Protein AF-A0A2D7WE10-F1 (afdb_monomer_lite)

Sequence (111 aa):
MDANPQAAARFYRLVRDFSESATVMTQGVVRYDVKPDEAFDAGKISYRVYGRWDEYLAIMAAAGNDTIDQEIEQQQLVLPSAELLLTMKRNAGFESVSDYRENGVPTWSID

Structure (mmCIF, N/CA/C/O backbone):
data_AF-A0A2D7WE10-F1
#
_entry.id   AF-A0A2D7WE10-F1
#
loop_
_atom_site.group_PDB
_atom_site.id
_atom_site.type_symbol
_atom_site.label_atom_id
_atom_site.label_alt_id
_atom_site.label_comp_id
_atom_site.label_asym_id
_atom_site.label_entity_id
_atom_site.label_seq_id
_atom_site.pdbx_PDB_ins_code
_atom_site.Cartn_x
_atom_site.Cartn_y
_atom_site.Cartn_z
_atom_site.occupancy
_atom_site.B_iso_or_equiv
_atom_site.auth_seq_id
_atom_site.auth_comp_id
_atom_site.auth_asym_id
_atom_site.auth_atom_id
_atom_site.pdbx_PDB_model_num
ATOM 1 N N . MET A 1 1 ? 3.628 -3.862 -20.876 1.00 42.91 1 MET A N 1
ATOM 2 C CA . MET A 1 1 ? 3.294 -5.119 -20.174 1.00 42.91 1 MET A CA 1
ATOM 3 C C . MET A 1 1 ? 4.486 -5.426 -19.285 1.00 42.91 1 MET A C 1
ATOM 5 O O . MET A 1 1 ? 5.588 -5.424 -19.817 1.00 42.91 1 MET A O 1
ATOM 9 N N . ASP A 1 2 ? 4.303 -5.526 -17.964 1.00 49.22 2 ASP A N 1
ATOM 10 C CA . ASP A 1 2 ? 5.407 -5.798 -17.024 1.00 49.22 2 ASP A CA 1
ATOM 11 C C . ASP A 1 2 ? 6.144 -7.083 -17.426 1.00 49.22 2 ASP A C 1
ATOM 13 O O . ASP A 1 2 ? 5.506 -8.097 -17.716 1.00 49.22 2 ASP A O 1
ATOM 17 N N . ALA A 1 3 ? 7.478 -7.049 -17.437 1.00 53.91 3 ALA A N 1
ATOM 18 C CA . ALA A 1 3 ? 8.302 -8.189 -17.844 1.00 53.91 3 ALA A CA 1
ATOM 19 C C . ALA A 1 3 ? 8.247 -9.355 -16.834 1.00 53.91 3 ALA A C 1
ATOM 21 O O . ALA A 1 3 ? 8.612 -10.484 -17.163 1.00 53.91 3 ALA A O 1
ATOM 22 N N . ASN A 1 4 ? 7.769 -9.099 -15.609 1.00 65.06 4 ASN A N 1
ATOM 23 C CA . ASN A 1 4 ? 7.651 -10.091 -14.548 1.00 65.06 4 ASN A CA 1
ATOM 24 C C . ASN A 1 4 ? 6.256 -10.056 -13.889 1.00 65.06 4 ASN A C 1
ATOM 26 O O . ASN A 1 4 ? 6.044 -9.296 -12.941 1.00 65.06 4 ASN A O 1
ATOM 30 N N . PRO A 1 5 ? 5.307 -10.918 -14.304 1.00 67.31 5 PRO A N 1
ATOM 31 C CA . PRO A 1 5 ? 3.978 -10.979 -13.691 1.00 67.31 5 PRO A CA 1
ATOM 32 C C . PRO A 1 5 ? 4.015 -11.374 -12.203 1.00 67.31 5 PRO A C 1
ATOM 34 O O . PRO A 1 5 ? 3.056 -11.129 -11.474 1.00 67.31 5 PRO A O 1
ATOM 37 N N . GLN A 1 6 ? 5.124 -11.945 -11.712 1.00 82.44 6 GLN A N 1
ATOM 38 C CA . GLN A 1 6 ? 5.286 -12.255 -10.290 1.00 82.44 6 GLN A CA 1
ATOM 39 C C . GLN A 1 6 ? 5.652 -11.029 -9.445 1.00 82.44 6 GLN A C 1
ATOM 41 O O . GLN A 1 6 ? 5.432 -11.062 -8.235 1.00 82.44 6 GLN A O 1
ATOM 46 N N . ALA A 1 7 ? 6.202 -9.962 -10.037 1.00 85.88 7 ALA A N 1
ATOM 47 C CA . ALA A 1 7 ? 6.619 -8.769 -9.298 1.00 85.88 7 ALA A CA 1
ATOM 48 C C . ALA A 1 7 ? 5.412 -8.042 -8.687 1.00 85.88 7 ALA A C 1
ATOM 50 O O . ALA A 1 7 ? 5.404 -7.755 -7.491 1.00 85.88 7 ALA A O 1
ATOM 51 N N . ALA A 1 8 ? 4.347 -7.855 -9.473 1.00 87.50 8 ALA A N 1
ATOM 52 C CA . ALA A 1 8 ? 3.094 -7.273 -8.994 1.00 87.50 8 ALA A CA 1
ATOM 53 C C . ALA A 1 8 ? 2.470 -8.110 -7.863 1.00 87.50 8 ALA A C 1
ATOM 55 O O . ALA A 1 8 ? 2.077 -7.569 -6.834 1.00 87.50 8 ALA A O 1
ATOM 56 N N . ALA A 1 9 ? 2.453 -9.441 -8.006 1.00 89.75 9 ALA A N 1
ATOM 57 C CA . ALA A 1 9 ? 1.933 -10.341 -6.975 1.00 89.75 9 ALA A CA 1
ATOM 58 C C . ALA A 1 9 ? 2.765 -10.306 -5.678 1.00 89.75 9 ALA A C 1
ATOM 60 O O . ALA A 1 9 ? 2.209 -10.365 -4.582 1.00 89.75 9 ALA A O 1
ATOM 61 N N . ARG A 1 10 ? 4.098 -10.200 -5.783 1.00 92.62 10 ARG A N 1
ATOM 62 C CA . ARG A 1 10 ? 4.990 -10.035 -4.623 1.00 92.62 10 ARG A CA 1
ATOM 63 C C . ARG A 1 10 ? 4.745 -8.707 -3.922 1.00 92.62 10 ARG A C 1
ATOM 65 O O . ARG A 1 10 ? 4.599 -8.695 -2.706 1.00 92.62 10 ARG A O 1
ATOM 72 N N . PHE A 1 11 ? 4.667 -7.618 -4.683 1.00 94.19 11 PHE A N 1
ATOM 73 C CA . PHE A 1 11 ? 4.365 -6.292 -4.152 1.00 94.19 11 PHE A CA 1
ATOM 74 C C . PHE A 1 11 ? 3.022 -6.274 -3.418 1.00 94.19 11 PHE A C 1
ATOM 76 O O . PHE A 1 11 ? 2.958 -5.828 -2.277 1.00 94.19 11 PHE A O 1
ATOM 83 N N . TYR A 1 12 ? 1.984 -6.838 -4.037 1.00 93.50 12 TYR A N 1
ATOM 84 C CA . TYR A 1 12 ? 0.656 -6.946 -3.443 1.00 93.50 12 TYR A CA 1
ATOM 85 C C . TYR A 1 12 ? 0.695 -7.650 -2.079 1.00 93.50 12 TYR A C 1
ATOM 87 O O . TYR A 1 12 ? 0.161 -7.133 -1.102 1.00 93.50 12 TYR A O 1
ATOM 95 N N . ARG A 1 13 ? 1.392 -8.792 -1.980 1.00 93.94 13 ARG A N 1
ATOM 96 C CA . ARG A 1 13 ? 1.552 -9.512 -0.704 1.00 93.94 13 ARG A CA 1
ATOM 97 C C . ARG A 1 13 ? 2.318 -8.702 0.335 1.00 93.94 13 ARG A C 1
ATOM 99 O O . ARG A 1 13 ? 1.877 -8.646 1.470 1.00 93.94 13 ARG A O 1
ATOM 106 N N . LEU A 1 14 ? 3.411 -8.036 -0.046 1.00 95.81 14 LEU A N 1
ATOM 107 C CA . LEU A 1 14 ? 4.178 -7.201 0.887 1.00 95.81 14 LEU A CA 1
ATOM 108 C C . LEU A 1 14 ? 3.322 -6.091 1.504 1.00 95.81 14 LEU A C 1
ATOM 110 O O . LEU A 1 14 ? 3.434 -5.831 2.700 1.00 95.81 14 LEU A O 1
ATOM 114 N N . VAL A 1 15 ? 2.478 -5.442 0.696 1.00 96.88 15 VAL A N 1
ATOM 115 C CA . VAL A 1 15 ? 1.570 -4.404 1.194 1.00 96.88 15 VAL A CA 1
ATOM 116 C C . VAL A 1 15 ? 0.483 -5.020 2.071 1.00 96.88 15 VAL A C 1
ATOM 118 O O . VAL A 1 15 ? 0.262 -4.519 3.167 1.00 96.88 15 VAL A O 1
ATOM 121 N N . ARG A 1 16 ? -0.141 -6.125 1.643 1.00 95.81 16 ARG A N 1
ATOM 122 C CA . ARG A 1 16 ? -1.173 -6.817 2.429 1.00 95.81 16 ARG A CA 1
ATOM 123 C C . ARG A 1 16 ? -0.652 -7.260 3.797 1.00 95.81 16 ARG A C 1
ATOM 125 O O . ARG A 1 16 ? -1.237 -6.907 4.815 1.00 95.81 16 ARG A O 1
ATOM 132 N N . ASP A 1 17 ? 0.488 -7.946 3.826 1.00 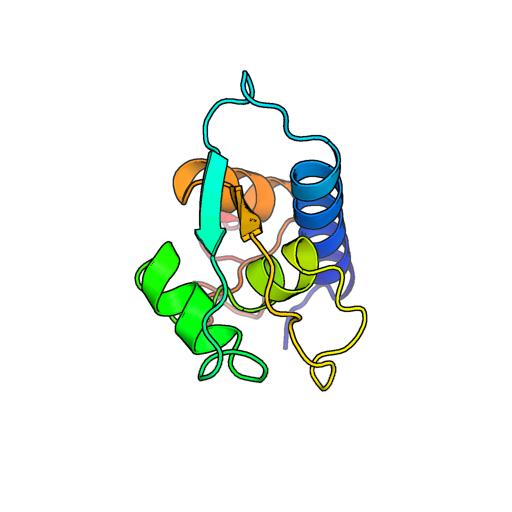96.12 17 ASP A N 1
ATOM 133 C C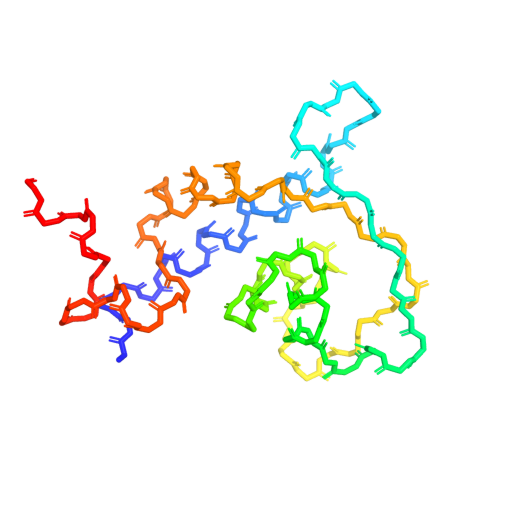A . ASP A 1 17 ? 1.124 -8.415 5.059 1.00 96.12 17 ASP A CA 1
ATOM 134 C C . ASP A 1 17 ? 1.474 -7.237 5.983 1.00 96.12 17 ASP A C 1
ATOM 136 O O . ASP A 1 17 ? 1.308 -7.313 7.202 1.00 96.12 17 ASP A O 1
ATOM 140 N N . PHE A 1 18 ? 1.939 -6.117 5.418 1.00 96.56 18 PHE A N 1
ATOM 141 C CA . PHE A 1 18 ? 2.184 -4.896 6.182 1.00 96.56 18 PHE A CA 1
ATOM 142 C C . PHE A 1 18 ? 0.895 -4.331 6.784 1.00 96.56 18 PHE A C 1
ATOM 144 O O . PHE A 1 18 ? 0.869 -4.031 7.976 1.00 96.56 18 PHE A O 1
ATOM 151 N N . SER A 1 19 ? -0.166 -4.199 5.989 1.00 96.44 19 SER A N 1
ATOM 152 C CA . SER A 1 19 ? -1.451 -3.657 6.435 1.00 96.44 19 SER A CA 1
ATOM 153 C C . SER A 1 19 ? -2.077 -4.501 7.545 1.00 96.44 19 SER A C 1
ATOM 155 O O . SER A 1 19 ? -2.589 -3.943 8.513 1.00 96.44 19 SER A O 1
ATOM 157 N N . GLU A 1 20 ? -1.981 -5.830 7.446 1.00 95.69 20 GLU A N 1
ATOM 158 C CA . GLU A 1 20 ? -2.517 -6.773 8.436 1.00 95.69 20 GLU A CA 1
ATOM 159 C C . GLU A 1 20 ? -1.670 -6.841 9.724 1.00 95.69 20 GLU A C 1
ATOM 161 O O . GLU A 1 20 ? -2.209 -7.059 10.809 1.00 95.69 20 GLU A O 1
ATOM 166 N N . SER A 1 21 ? -0.349 -6.642 9.635 1.00 95.81 21 SER A N 1
ATOM 167 C CA . SER A 1 21 ? 0.570 -6.761 10.785 1.00 95.81 21 SER A CA 1
ATOM 168 C C . SER A 1 21 ? 0.905 -5.437 11.480 1.00 95.81 21 SER A C 1
ATOM 170 O O . SER A 1 21 ? 1.458 -5.439 12.586 1.00 95.81 21 SER A O 1
ATOM 172 N N . ALA A 1 22 ? 0.607 -4.296 10.857 1.00 95.06 22 ALA A N 1
ATOM 173 C CA . ALA A 1 22 ? 0.976 -2.992 11.384 1.00 95.06 22 ALA A CA 1
ATOM 174 C C . ALA A 1 22 ? 0.214 -2.643 12.674 1.00 95.06 22 ALA A C 1
ATOM 176 O O . ALA A 1 22 ? -1.009 -2.710 12.781 1.00 95.06 22 ALA A O 1
ATOM 177 N N . THR A 1 23 ? 0.972 -2.191 13.669 1.00 93.44 23 THR A N 1
ATOM 178 C CA . THR A 1 23 ? 0.474 -1.790 14.986 1.00 93.44 23 THR A CA 1
ATOM 179 C C . THR A 1 23 ? 0.556 -0.274 15.154 1.00 93.44 23 THR A C 1
ATOM 181 O O . THR A 1 23 ? 1.068 0.449 14.300 1.00 93.44 23 THR A O 1
ATOM 184 N N . VAL A 1 24 ? 0.094 0.238 16.296 1.00 88.44 24 VAL A N 1
ATOM 185 C CA . VAL A 1 24 ? 0.249 1.657 16.665 1.00 88.44 24 VAL A CA 1
ATOM 186 C C . VAL A 1 24 ? 1.710 2.101 16.818 1.00 88.44 24 VAL A C 1
ATOM 188 O O . VAL A 1 24 ? 1.982 3.294 16.762 1.00 88.44 24 VAL A O 1
ATOM 191 N N . MET A 1 25 ? 2.645 1.164 17.010 1.00 91.44 25 MET A N 1
ATOM 192 C CA . MET A 1 25 ? 4.080 1.455 17.136 1.00 91.44 25 MET A CA 1
ATOM 193 C C . MET A 1 25 ? 4.824 1.362 15.795 1.00 91.44 25 MET A C 1
ATOM 195 O O . MET A 1 25 ? 5.982 1.779 15.705 1.00 91.44 25 MET A O 1
ATOM 199 N N . THR A 1 26 ? 4.183 0.809 14.759 1.00 92.75 26 THR A N 1
ATOM 200 C CA . THR A 1 26 ? 4.792 0.635 13.439 1.00 92.75 26 THR A CA 1
ATOM 201 C C . THR A 1 26 ? 5.068 2.001 12.815 1.00 92.75 26 THR A C 1
ATOM 203 O O . THR A 1 26 ? 4.179 2.841 12.685 1.00 92.75 26 THR A O 1
ATOM 206 N N . GLN A 1 27 ? 6.326 2.231 12.444 1.00 93.56 27 GLN A N 1
ATOM 207 C CA . GLN A 1 27 ? 6.764 3.463 11.791 1.00 93.56 27 GLN A CA 1
ATOM 208 C C . GLN A 1 27 ? 6.400 3.453 10.304 1.00 93.56 27 GLN A C 1
ATOM 210 O O . GLN A 1 27 ? 6.282 2.392 9.694 1.00 93.56 27 GLN A O 1
ATOM 215 N N . GLY A 1 28 ? 6.249 4.641 9.712 1.00 94.06 28 GLY A N 1
ATOM 216 C CA . GLY A 1 28 ? 5.940 4.765 8.286 1.00 94.06 28 GLY A CA 1
ATOM 217 C C . GLY A 1 28 ? 4.542 4.264 7.919 1.00 94.06 28 GLY A C 1
ATOM 218 O O . GLY A 1 28 ? 4.353 3.767 6.816 1.00 94.06 28 GLY A O 1
ATOM 219 N N . VAL A 1 29 ? 3.575 4.374 8.834 1.00 96.75 29 VAL A N 1
ATOM 220 C CA . VAL A 1 29 ? 2.166 4.044 8.588 1.00 96.75 29 VAL A CA 1
ATOM 221 C C . VAL A 1 29 ? 1.389 5.313 8.255 1.00 96.75 29 VAL A C 1
ATOM 223 O O . VAL A 1 29 ? 1.469 6.310 8.972 1.00 96.75 29 VAL A O 1
ATOM 226 N N . VAL A 1 30 ? 0.577 5.246 7.208 1.00 96.69 30 VAL A N 1
ATOM 227 C CA . VAL A 1 30 ? -0.471 6.209 6.885 1.00 96.69 30 VAL A CA 1
ATOM 228 C C . VAL A 1 30 ? -1.817 5.547 7.155 1.00 96.69 30 VAL A C 1
ATOM 230 O O . VAL A 1 30 ? -2.073 4.437 6.697 1.00 96.69 30 VAL A O 1
ATOM 233 N N . ARG A 1 31 ? -2.678 6.219 7.919 1.00 96.25 31 ARG A N 1
ATOM 234 C CA . ARG A 1 31 ? -4.048 5.768 8.187 1.00 96.25 31 ARG A CA 1
ATOM 235 C C . ARG A 1 31 ? -5.002 6.626 7.376 1.00 96.25 31 ARG A C 1
ATOM 237 O O . ARG A 1 31 ? -4.907 7.851 7.442 1.00 96.25 31 ARG A O 1
ATOM 244 N N . TYR A 1 32 ? -5.877 5.995 6.605 1.00 96.56 32 TYR A N 1
ATOM 245 C CA . TYR A 1 32 ? -6.803 6.696 5.721 1.00 96.56 32 TYR A CA 1
ATOM 246 C C . TYR A 1 32 ? -8.205 6.107 5.832 1.00 96.56 32 TYR A C 1
ATOM 248 O O . TYR A 1 32 ? -8.387 4.917 5.599 1.00 96.56 32 TYR A O 1
ATOM 256 N N . ASP A 1 33 ? -9.192 6.937 6.160 1.00 96.75 33 ASP A N 1
ATOM 257 C CA . ASP A 1 33 ? -10.592 6.519 6.213 1.00 96.75 33 ASP A CA 1
ATOM 258 C C . ASP A 1 33 ? -11.217 6.611 4.813 1.00 96.75 33 ASP A C 1
ATOM 260 O O . ASP A 1 33 ? -11.295 7.698 4.228 1.00 96.75 33 ASP A O 1
ATOM 264 N N . VAL A 1 34 ? -11.656 5.468 4.279 1.00 94.81 34 VAL A N 1
ATOM 265 C CA . VAL A 1 34 ? -12.287 5.374 2.954 1.00 94.81 34 VAL A CA 1
ATOM 266 C C . VAL A 1 34 ? -13.609 6.124 2.954 1.00 94.81 34 VAL A C 1
ATOM 268 O O . VAL A 1 34 ? -14.468 5.908 3.813 1.00 94.81 34 VAL A O 1
ATOM 271 N N . LYS A 1 35 ? -13.790 7.004 1.968 1.00 93.44 35 LYS A N 1
ATOM 272 C CA . LYS A 1 35 ? -15.019 7.788 1.830 1.00 93.44 35 LYS A CA 1
ATOM 273 C C . LYS A 1 35 ? -16.060 7.054 0.977 1.00 93.44 35 LYS A C 1
ATOM 275 O O . LYS A 1 35 ? -15.693 6.276 0.098 1.00 93.44 35 LYS A O 1
ATOM 280 N N . PRO A 1 36 ? -17.363 7.348 1.150 1.00 88.50 36 PRO A N 1
ATOM 281 C CA . PRO A 1 36 ? -18.417 6.716 0.353 1.00 88.50 36 PRO A CA 1
ATOM 282 C C . PRO A 1 36 ? -18.260 6.905 -1.165 1.00 88.50 36 PRO A C 1
ATOM 284 O O . PRO A 1 36 ? -18.647 6.040 -1.940 1.00 88.50 36 PRO A O 1
ATOM 287 N N . ASP A 1 37 ? -17.677 8.023 -1.606 1.00 89.75 37 ASP A N 1
ATOM 288 C CA . ASP A 1 37 ? -17.444 8.352 -3.018 1.00 89.75 37 ASP A CA 1
ATOM 289 C C . ASP A 1 37 ? -16.154 7.739 -3.599 1.00 89.75 37 ASP A C 1
ATOM 291 O O . ASP A 1 37 ? -15.715 8.136 -4.683 1.00 89.75 37 ASP A O 1
ATOM 295 N N . GLU A 1 38 ? -15.515 6.829 -2.861 1.00 89.88 38 GLU A N 1
ATOM 296 C CA . GLU A 1 38 ? -14.220 6.215 -3.190 1.00 89.88 38 GLU A CA 1
ATOM 297 C C . GLU A 1 38 ? -14.282 4.689 -3.266 1.00 89.88 38 GLU A C 1
ATOM 299 O O . GLU A 1 38 ? -13.301 4.062 -3.656 1.00 89.88 38 GLU A O 1
ATOM 304 N N . ALA A 1 39 ? -15.436 4.097 -2.954 1.00 88.88 39 ALA A N 1
ATOM 305 C CA . ALA A 1 39 ? -15.618 2.653 -2.838 1.00 88.88 39 ALA A CA 1
ATOM 306 C C . ALA A 1 39 ? -15.225 1.869 -4.110 1.00 88.88 39 ALA A C 1
ATOM 308 O O . ALA A 1 39 ? -14.830 0.716 -4.028 1.00 88.88 39 ALA A O 1
ATOM 309 N N . PHE A 1 40 ? -15.257 2.500 -5.287 1.00 88.06 40 PHE A N 1
ATOM 310 C CA . PHE A 1 40 ? -14.848 1.892 -6.562 1.00 88.06 40 PHE A CA 1
ATOM 311 C C . PHE A 1 40 ? -13.662 2.608 -7.226 1.00 88.06 40 PHE A C 1
ATOM 313 O O . PHE A 1 40 ? -13.371 2.371 -8.396 1.00 88.06 40 PHE A O 1
ATOM 320 N N . ASP A 1 41 ? -12.986 3.515 -6.514 1.00 91.75 41 ASP A N 1
ATOM 321 C CA . ASP A 1 41 ? -11.944 4.372 -7.083 1.00 91.75 41 ASP A CA 1
ATOM 322 C C . ASP A 1 41 ? -10.659 4.332 -6.244 1.00 91.75 41 ASP A C 1
ATOM 324 O O . ASP A 1 41 ? -10.279 5.275 -5.540 1.00 91.75 41 ASP A O 1
ATOM 328 N N . ALA A 1 42 ? -9.954 3.204 -6.353 1.00 92.44 42 ALA A N 1
ATOM 329 C CA . ALA A 1 42 ? -8.641 3.008 -5.743 1.00 92.44 42 ALA A CA 1
ATOM 330 C C . ALA A 1 42 ? -7.614 4.062 -6.203 1.00 92.44 42 ALA A C 1
ATOM 332 O O . ALA A 1 42 ? -6.742 4.461 -5.428 1.00 92.44 42 ALA A O 1
ATOM 333 N N . GLY A 1 43 ? -7.721 4.539 -7.449 1.00 92.81 43 GLY A N 1
ATOM 334 C CA . GLY A 1 43 ? -6.844 5.575 -7.996 1.00 92.81 43 GLY A CA 1
ATOM 335 C C . GLY A 1 43 ? -7.021 6.914 -7.280 1.00 92.81 43 GLY A C 1
ATOM 336 O O . GLY A 1 43 ? -6.040 7.581 -6.952 1.00 92.81 43 GLY A O 1
ATOM 337 N N . LYS A 1 44 ? -8.258 7.285 -6.952 1.00 94.75 44 LYS A N 1
ATOM 338 C CA . LYS A 1 44 ? -8.572 8.498 -6.191 1.00 94.75 44 LYS A CA 1
ATOM 339 C C . LYS A 1 44 ? -8.089 8.424 -4.750 1.00 94.75 44 LYS A C 1
ATOM 341 O O . LYS A 1 44 ? -7.547 9.412 -4.249 1.00 94.75 44 LYS A O 1
ATOM 346 N N . ILE A 1 45 ? -8.211 7.265 -4.101 1.00 95.00 45 ILE A N 1
ATOM 347 C CA . ILE A 1 45 ? -7.611 7.043 -2.775 1.00 95.00 45 ILE A CA 1
ATOM 348 C C . ILE A 1 45 ? -6.087 7.175 -2.872 1.00 95.00 45 ILE A C 1
ATOM 350 O O . ILE A 1 45 ? -5.484 7.931 -2.110 1.00 95.00 45 ILE A O 1
ATOM 354 N N . SER A 1 46 ? -5.470 6.525 -3.863 1.00 95.62 46 SER A N 1
ATOM 355 C CA . SER A 1 46 ? -4.036 6.647 -4.144 1.00 95.62 46 SER A CA 1
ATOM 356 C C . SER A 1 46 ? -3.622 8.109 -4.326 1.00 95.62 46 SER A C 1
ATOM 358 O O . SER A 1 46 ? -2.633 8.548 -3.740 1.00 95.62 46 SER A O 1
ATOM 360 N N . TYR A 1 47 ? -4.395 8.901 -5.071 1.00 95.38 47 TYR A N 1
ATOM 361 C CA . TYR A 1 47 ? -4.094 10.313 -5.287 1.00 95.38 47 TYR A CA 1
ATOM 362 C C . TYR A 1 47 ? -4.136 11.118 -3.987 1.00 95.38 47 TYR A C 1
ATOM 364 O O . TYR A 1 47 ? -3.254 11.937 -3.739 1.00 95.38 47 TYR A O 1
ATOM 372 N N . ARG A 1 48 ? -5.113 10.859 -3.115 1.00 95.00 48 ARG A N 1
ATOM 373 C CA . ARG A 1 48 ? -5.214 11.543 -1.819 1.00 95.00 48 ARG A CA 1
ATOM 374 C C . ARG A 1 48 ? -4.111 11.147 -0.840 1.00 95.00 48 ARG A C 1
ATOM 376 O O . ARG A 1 48 ? -3.682 11.995 -0.064 1.00 95.00 48 ARG A O 1
ATOM 383 N N . VAL 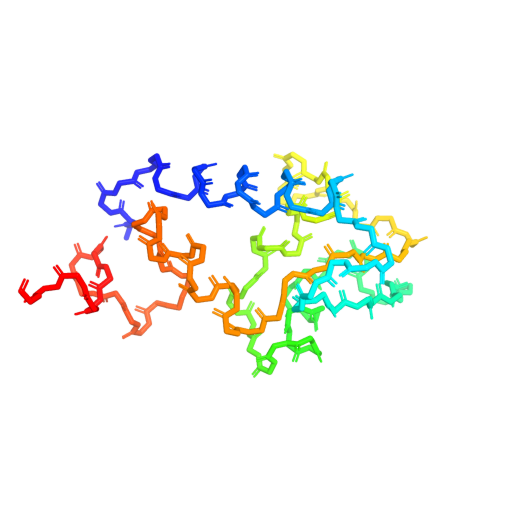A 1 49 ? -3.670 9.890 -0.866 1.00 95.38 49 VAL A N 1
ATOM 384 C CA . VAL A 1 49 ? -2.651 9.369 0.058 1.00 95.38 49 VAL A CA 1
ATOM 385 C C . VAL A 1 49 ? -1.230 9.677 -0.430 1.00 95.38 49 VAL A C 1
ATOM 387 O O . VAL A 1 49 ? -0.384 10.100 0.355 1.00 95.38 49 VAL A O 1
ATOM 390 N N . TYR A 1 50 ? -0.961 9.487 -1.723 1.00 95.00 50 TYR A N 1
ATOM 391 C CA . TYR A 1 50 ? 0.385 9.504 -2.312 1.00 95.00 50 TYR A CA 1
ATOM 392 C C . TYR A 1 50 ? 0.611 10.605 -3.357 1.00 95.00 50 TYR A C 1
ATOM 394 O O . TYR A 1 50 ? 1.708 10.707 -3.917 1.00 95.00 50 TYR A O 1
ATOM 402 N N . GLY A 1 51 ? -0.408 11.413 -3.661 1.00 94.19 51 GLY A N 1
ATOM 403 C CA . GLY A 1 51 ? -0.332 12.482 -4.662 1.00 94.19 51 GLY A CA 1
ATOM 404 C C . GLY A 1 51 ? -0.290 11.991 -6.112 1.00 94.19 51 GLY A C 1
ATOM 405 O O . GLY A 1 51 ? 0.052 12.764 -7.004 1.00 94.19 51 GLY A O 1
ATOM 406 N N . ARG A 1 52 ? -0.596 10.713 -6.363 1.00 92.19 52 ARG A N 1
ATOM 407 C CA . ARG A 1 52 ? -0.524 10.072 -7.687 1.00 92.19 52 ARG A CA 1
ATOM 408 C C . ARG A 1 52 ? -1.583 8.984 -7.842 1.00 92.19 52 ARG A C 1
ATOM 410 O O . ARG A 1 52 ? -1.979 8.384 -6.850 1.00 92.19 52 ARG A O 1
ATOM 417 N N . TRP A 1 53 ? -2.018 8.712 -9.065 1.00 92.94 53 TRP A N 1
ATOM 418 C CA . TRP A 1 53 ? -3.110 7.767 -9.345 1.00 92.94 53 TRP A CA 1
ATOM 419 C C . TRP A 1 53 ? -2.635 6.311 -9.458 1.00 92.94 53 TRP A C 1
ATOM 421 O O . TRP A 1 53 ? -3.418 5.380 -9.296 1.00 92.94 53 TRP A O 1
ATOM 431 N N . ASP A 1 54 ? -1.341 6.114 -9.700 1.00 92.12 54 ASP A N 1
ATOM 432 C CA . ASP A 1 54 ? -0.761 4.831 -10.095 1.00 92.12 54 ASP A CA 1
ATOM 433 C C . ASP A 1 54 ? -0.574 3.825 -8.941 1.00 92.12 54 ASP A C 1
ATOM 435 O O . ASP A 1 54 ? -0.353 2.646 -9.198 1.00 92.12 54 ASP A O 1
ATOM 439 N N . GLU A 1 55 ? -0.711 4.222 -7.667 1.00 93.44 55 GLU A N 1
ATOM 440 C CA . GLU A 1 55 ? -0.544 3.310 -6.512 1.00 93.44 55 GLU A CA 1
ATOM 441 C C . GLU A 1 55 ? -1.825 2.550 -6.136 1.00 93.44 55 GLU A C 1
ATOM 443 O O . GLU A 1 55 ? -1.948 2.034 -5.024 1.00 93.44 55 GLU A O 1
ATOM 448 N N . TYR A 1 56 ? -2.781 2.433 -7.058 1.00 92.62 56 TYR A N 1
ATOM 449 C CA . TYR A 1 56 ? -4.053 1.743 -6.826 1.00 92.62 56 TYR A CA 1
ATOM 450 C C . TYR A 1 56 ? -3.874 0.291 -6.336 1.00 92.62 56 TYR A C 1
ATOM 452 O O . TYR A 1 56 ? -4.654 -0.176 -5.512 1.00 92.62 56 TYR A O 1
ATOM 460 N N . LEU A 1 57 ? -2.812 -0.410 -6.759 1.00 92.75 57 LEU A N 1
ATOM 461 C CA . LEU A 1 57 ? -2.491 -1.762 -6.273 1.00 92.75 57 LEU A CA 1
ATOM 462 C C . LEU A 1 57 ? -2.173 -1.807 -4.775 1.00 92.75 57 LEU A C 1
ATOM 464 O O . LEU A 1 57 ? -2.534 -2.777 -4.114 1.00 92.75 57 LEU A O 1
ATOM 468 N N . ALA A 1 58 ? -1.524 -0.772 -4.234 1.00 95.38 58 ALA A N 1
ATOM 469 C CA . ALA A 1 58 ? -1.251 -0.686 -2.803 1.00 95.38 58 ALA A CA 1
ATOM 470 C C . ALA A 1 58 ? -2.548 -0.482 -2.008 1.00 95.38 58 ALA A C 1
ATOM 472 O O . ALA A 1 58 ? -2.726 -1.079 -0.950 1.00 95.38 58 ALA A O 1
ATOM 473 N N . ILE A 1 59 ? -3.473 0.315 -2.553 1.00 96.19 59 ILE A N 1
ATOM 474 C CA . ILE A 1 59 ? -4.790 0.541 -1.952 1.00 96.19 59 ILE A CA 1
ATOM 475 C C . ILE A 1 59 ? -5.595 -0.758 -1.914 1.00 96.19 59 ILE A C 1
ATOM 477 O O . ILE A 1 59 ? -6.097 -1.125 -0.857 1.00 96.19 59 ILE A O 1
ATOM 481 N N . MET A 1 60 ? -5.671 -1.483 -3.035 1.00 94.81 60 MET A N 1
ATOM 482 C CA . MET A 1 60 ? -6.395 -2.760 -3.097 1.00 94.81 60 MET A CA 1
ATOM 483 C C . MET A 1 60 ? -5.804 -3.801 -2.140 1.00 94.81 60 MET A C 1
ATOM 485 O O . MET A 1 60 ? -6.553 -4.471 -1.433 1.00 94.81 60 MET A O 1
ATOM 489 N N . ALA A 1 61 ? -4.471 -3.886 -2.059 1.00 95.25 61 ALA A N 1
ATOM 490 C CA . ALA A 1 61 ? -3.790 -4.791 -1.136 1.00 95.25 61 ALA A CA 1
ATOM 491 C C . ALA A 1 61 ? -4.113 -4.490 0.330 1.00 95.25 61 ALA A C 1
ATOM 493 O O . ALA A 1 61 ? -4.405 -5.410 1.091 1.00 95.25 61 ALA A O 1
ATOM 494 N N . ALA A 1 62 ? -4.102 -3.212 0.713 1.00 96.19 62 ALA A N 1
ATOM 495 C CA . ALA A 1 62 ? -4.435 -2.785 2.067 1.00 96.19 62 ALA A CA 1
ATOM 496 C C . ALA A 1 62 ? -5.926 -2.936 2.402 1.00 96.19 62 ALA A C 1
ATOM 498 O O . ALA A 1 62 ? -6.270 -3.131 3.564 1.00 96.19 62 ALA A O 1
ATOM 499 N N . ALA A 1 63 ? -6.802 -2.845 1.398 1.00 94.75 63 ALA A N 1
ATOM 500 C CA . ALA A 1 63 ? -8.237 -3.079 1.542 1.00 94.75 63 ALA A CA 1
ATOM 501 C C . ALA A 1 63 ? -8.598 -4.572 1.638 1.00 94.75 63 ALA A C 1
ATOM 503 O O . ALA A 1 63 ? -9.698 -4.903 2.073 1.00 94.75 63 ALA A O 1
ATOM 504 N N . GLY A 1 64 ? -7.677 -5.465 1.253 1.00 92.62 64 GLY A N 1
ATOM 505 C CA . GLY A 1 64 ? -7.909 -6.908 1.205 1.00 92.62 64 GLY A CA 1
ATOM 506 C C . GLY A 1 64 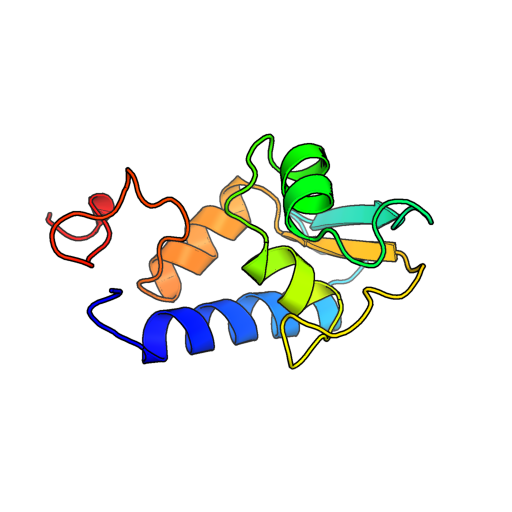? -8.664 -7.377 -0.045 1.00 92.62 64 GLY A C 1
ATOM 507 O O . GLY A 1 64 ? -9.218 -8.475 -0.029 1.00 92.62 64 GLY A O 1
ATOM 508 N N . ASN A 1 65 ? -8.683 -6.578 -1.117 1.00 89.88 65 ASN A N 1
ATOM 509 C CA . ASN A 1 65 ? -9.465 -6.850 -2.327 1.00 89.88 65 ASN A CA 1
ATOM 510 C C . ASN A 1 65 ? -8.719 -7.778 -3.289 1.00 89.88 65 ASN A C 1
ATOM 512 O O . ASN A 1 65 ? -7.717 -7.395 -3.885 1.00 89.88 65 ASN A O 1
ATOM 516 N N . ASP A 1 66 ? -9.247 -8.974 -3.532 1.00 80.69 66 ASP A N 1
ATOM 517 C CA . ASP A 1 66 ? -8.569 -9.958 -4.387 1.00 80.69 66 ASP A CA 1
ATOM 518 C C . ASP A 1 66 ? -8.721 -9.660 -5.891 1.00 80.69 66 ASP A C 1
ATOM 520 O O . ASP A 1 66 ? -7.976 -10.193 -6.717 1.00 80.69 66 ASP A O 1
ATOM 524 N N . THR A 1 67 ? -9.678 -8.801 -6.262 1.00 76.25 67 THR A N 1
ATOM 525 C CA . THR A 1 67 ? -9.949 -8.404 -7.653 1.00 76.25 67 THR A CA 1
ATOM 526 C C . THR A 1 67 ? -10.193 -6.901 -7.774 1.00 76.25 67 THR A C 1
ATOM 528 O O . THR A 1 67 ? -10.634 -6.260 -6.823 1.00 76.25 67 THR A O 1
ATOM 531 N N . ILE A 1 68 ? -9.924 -6.339 -8.959 1.00 71.06 68 ILE A N 1
ATOM 532 C CA . ILE A 1 68 ? -10.049 -4.895 -9.225 1.00 71.06 68 ILE A CA 1
ATOM 533 C C . ILE A 1 68 ? -11.495 -4.383 -9.193 1.00 71.06 68 ILE A C 1
ATOM 535 O O . ILE A 1 68 ? -11.719 -3.218 -8.888 1.00 71.06 68 ILE A O 1
ATOM 539 N N . ASP A 1 69 ? -12.465 -5.253 -9.477 1.00 76.75 69 ASP A N 1
ATOM 540 C CA . ASP A 1 69 ? -13.888 -4.896 -9.523 1.00 76.75 69 ASP A CA 1
ATOM 541 C C . ASP A 1 69 ? -14.559 -4.959 -8.141 1.00 76.75 69 ASP A C 1
ATOM 543 O O . ASP A 1 69 ? -15.739 -4.635 -7.999 1.00 76.75 69 ASP A O 1
ATOM 547 N N . GLN A 1 70 ? -13.827 -5.407 -7.117 1.00 86.12 70 GLN A N 1
ATOM 548 C CA . GLN A 1 70 ? -14.342 -5.498 -5.760 1.00 86.12 70 GLN A CA 1
ATOM 549 C C . GLN A 1 70 ? -14.431 -4.105 -5.133 1.00 86.12 70 GLN A C 1
ATOM 551 O O . GLN A 1 70 ? -13.489 -3.314 -5.198 1.00 86.12 70 GLN A O 1
ATOM 556 N N . GLU A 1 71 ? -15.559 -3.836 -4.480 1.00 89.88 71 GLU A N 1
ATOM 557 C CA . GLU A 1 71 ? -15.765 -2.621 -3.699 1.00 89.88 71 GLU A CA 1
ATOM 558 C C . GLU A 1 71 ? -14.748 -2.536 -2.550 1.00 89.88 71 GLU A C 1
ATOM 560 O O . GLU A 1 71 ? -14.466 -3.517 -1.860 1.00 89.88 71 GLU A O 1
ATOM 565 N N . ILE A 1 72 ? -14.173 -1.356 -2.347 1.00 91.69 72 ILE A N 1
ATOM 566 C CA . ILE A 1 72 ? -13.382 -1.013 -1.171 1.00 91.69 72 ILE A CA 1
ATOM 567 C C . ILE A 1 72 ? -14.372 -0.629 -0.077 1.00 91.69 72 ILE A C 1
ATOM 569 O O . ILE A 1 72 ? -14.987 0.439 -0.128 1.00 91.69 72 ILE A O 1
ATOM 573 N N . GLU A 1 73 ? -14.519 -1.506 0.914 1.00 90.94 73 GLU A N 1
ATOM 574 C CA . GLU A 1 73 ? -15.401 -1.264 2.054 1.00 90.94 73 GLU A CA 1
ATOM 575 C C . GLU A 1 73 ? -15.055 0.056 2.762 1.00 90.94 73 GLU A C 1
ATOM 577 O O . GLU A 1 73 ? -13.897 0.482 2.811 1.00 90.94 73 GLU A O 1
ATOM 582 N N . GLN A 1 74 ? -16.063 0.706 3.348 1.00 91.81 74 GLN A N 1
ATOM 583 C CA . GLN A 1 74 ? -15.859 1.901 4.168 1.00 91.81 74 GLN A CA 1
ATOM 584 C C . GLN A 1 74 ? -15.162 1.523 5.479 1.00 91.81 74 GLN A C 1
ATOM 586 O O . GLN A 1 74 ? -15.801 1.222 6.487 1.00 91.81 74 GLN A O 1
ATOM 591 N N . GLN A 1 75 ? -13.834 1.535 5.445 1.00 93.62 75 GLN A N 1
ATOM 592 C CA . GLN A 1 75 ? -12.959 1.159 6.547 1.00 93.62 75 GLN A CA 1
ATOM 593 C C . GLN A 1 75 ? -11.771 2.120 6.665 1.00 93.62 75 GLN A C 1
ATOM 595 O O . GLN A 1 75 ? -11.505 2.929 5.772 1.00 93.62 75 GLN A O 1
ATOM 600 N N . GLN A 1 76 ? -11.028 2.013 7.767 1.00 95.69 76 GLN A N 1
ATOM 601 C CA . GLN A 1 76 ? -9.730 2.666 7.886 1.00 95.69 76 GLN A CA 1
ATOM 602 C C . GLN A 1 76 ? -8.652 1.778 7.266 1.00 95.69 76 GLN A C 1
ATOM 604 O O . GLN A 1 76 ? -8.310 0.731 7.813 1.00 95.69 76 GLN A O 1
ATOM 609 N N . LEU A 1 77 ? -8.071 2.229 6.161 1.00 96.50 77 LEU A N 1
ATOM 610 C CA . LEU A 1 77 ? -6.917 1.586 5.551 1.00 96.50 77 LEU A CA 1
ATOM 611 C C . LEU A 1 77 ? -5.648 1.899 6.339 1.00 96.50 77 LEU A C 1
ATOM 613 O O . LEU A 1 77 ? -5.420 3.029 6.784 1.00 96.50 77 LEU A O 1
ATOM 617 N N . VAL A 1 78 ? -4.795 0.886 6.452 1.00 97.44 78 VAL A N 1
ATOM 618 C CA . VAL A 1 78 ? -3.450 0.977 7.017 1.00 97.44 78 VAL A CA 1
ATOM 619 C C . VAL A 1 78 ? -2.462 0.811 5.872 1.00 97.44 78 VAL A C 1
ATOM 621 O O . VAL A 1 78 ? -2.316 -0.271 5.317 1.00 97.44 78 VAL A O 1
ATOM 624 N N . LEU A 1 79 ? -1.815 1.903 5.484 1.00 97.50 79 LEU A N 1
ATOM 625 C CA . LEU A 1 79 ? -1.013 2.009 4.270 1.00 97.50 79 LEU A CA 1
ATOM 626 C C . LEU A 1 79 ? 0.446 2.332 4.611 1.00 97.50 79 LEU A C 1
ATOM 628 O O . LEU A 1 79 ? 0.703 3.019 5.601 1.00 97.50 79 LEU A O 1
ATOM 632 N N . PRO A 1 80 ? 1.431 1.870 3.827 1.00 97.25 80 PRO A N 1
ATOM 633 C CA . PRO A 1 80 ? 2.811 2.306 4.005 1.00 97.25 80 PRO A CA 1
ATOM 634 C C . PRO A 1 80 ? 2.957 3.780 3.600 1.00 97.25 80 PRO A C 1
ATOM 636 O O . PRO A 1 80 ? 2.254 4.263 2.711 1.00 97.25 80 PRO A O 1
ATOM 639 N N . SER A 1 81 ? 3.892 4.503 4.214 1.00 96.88 81 SER A N 1
ATOM 640 C CA . SER A 1 81 ? 4.306 5.838 3.767 1.00 96.88 81 SER A CA 1
ATOM 641 C C . SER A 1 81 ? 4.902 5.779 2.359 1.00 96.88 81 SER A C 1
ATOM 643 O O . SER A 1 81 ? 5.308 4.716 1.895 1.00 96.88 81 SER A O 1
ATOM 645 N N . ALA A 1 82 ? 5.007 6.919 1.672 1.00 94.75 82 ALA A N 1
ATOM 646 C CA . ALA A 1 82 ? 5.573 6.963 0.320 1.00 94.75 82 ALA A CA 1
ATOM 647 C C . ALA A 1 82 ? 7.005 6.385 0.247 1.00 94.75 82 ALA A C 1
ATOM 649 O O . ALA A 1 82 ? 7.351 5.683 -0.702 1.00 94.75 82 ALA A O 1
ATOM 650 N N . GLU A 1 83 ? 7.824 6.633 1.270 1.00 93.38 83 GLU A N 1
ATOM 651 C CA . GLU A 1 83 ? 9.193 6.109 1.375 1.00 93.38 83 GLU A CA 1
ATOM 652 C C . GLU A 1 83 ? 9.212 4.587 1.579 1.00 93.38 83 GLU A C 1
ATOM 654 O O . GLU A 1 83 ? 9.984 3.864 0.938 1.00 93.38 83 GLU A O 1
ATOM 659 N N . LEU A 1 84 ? 8.330 4.080 2.446 1.00 95.44 84 LEU A N 1
ATOM 660 C CA . LEU A 1 84 ? 8.214 2.648 2.702 1.00 95.44 84 LEU A CA 1
ATOM 661 C C . LEU A 1 84 ? 7.632 1.913 1.488 1.00 95.44 84 LEU A C 1
ATOM 663 O O . LEU A 1 84 ? 8.129 0.851 1.116 1.00 95.44 84 LEU A O 1
ATOM 667 N N . LEU A 1 85 ? 6.650 2.512 0.818 1.00 95.19 85 LEU A N 1
ATOM 668 C CA . LEU A 1 85 ? 6.067 2.006 -0.419 1.00 95.19 85 LEU A CA 1
ATOM 669 C C . LEU A 1 85 ? 7.129 1.873 -1.518 1.00 95.19 85 LEU A C 1
ATOM 671 O O . LEU A 1 85 ? 7.211 0.835 -2.175 1.00 95.19 85 LEU A O 1
ATOM 675 N N . LEU A 1 86 ? 7.991 2.883 -1.677 1.00 92.81 86 LEU A N 1
ATOM 676 C CA . LEU A 1 86 ? 9.121 2.829 -2.607 1.00 92.81 86 LEU A CA 1
ATOM 677 C C . LEU A 1 86 ? 10.088 1.685 -2.264 1.00 92.81 86 LEU A C 1
ATOM 679 O O . LEU A 1 86 ? 10.585 0.995 -3.153 1.00 92.81 86 LEU A O 1
ATOM 683 N N . THR A 1 87 ? 10.334 1.450 -0.977 1.00 93.31 87 THR A N 1
ATOM 684 C CA . THR A 1 87 ? 11.179 0.338 -0.518 1.00 93.31 87 THR A CA 1
ATOM 685 C C . THR A 1 87 ? 10.539 -1.017 -0.837 1.00 93.31 87 THR A C 1
ATOM 687 O O . THR A 1 87 ? 11.207 -1.913 -1.348 1.00 93.31 87 THR A O 1
ATOM 690 N N . MET A 1 88 ? 9.230 -1.166 -0.614 1.00 94.56 88 MET A N 1
ATOM 691 C CA . MET A 1 88 ? 8.478 -2.382 -0.951 1.00 94.56 88 MET A CA 1
ATOM 692 C C . MET A 1 88 ? 8.481 -2.667 -2.455 1.00 94.56 88 MET A C 1
ATOM 694 O O . MET A 1 88 ? 8.695 -3.808 -2.860 1.00 94.56 88 MET A O 1
ATOM 698 N N . LYS A 1 89 ? 8.309 -1.632 -3.284 1.00 92.38 89 LYS A N 1
ATOM 699 C CA . LYS A 1 89 ? 8.439 -1.704 -4.746 1.00 92.38 89 LYS A CA 1
ATOM 700 C C . LYS A 1 89 ? 9.796 -2.251 -5.176 1.00 92.38 89 LYS A C 1
ATOM 702 O O . LYS A 1 89 ? 9.862 -3.222 -5.931 1.00 92.38 89 LYS A O 1
ATOM 707 N N . ARG A 1 90 ? 10.874 -1.693 -4.614 1.00 90.12 90 ARG A N 1
ATOM 708 C CA . ARG A 1 90 ? 12.247 -2.158 -4.859 1.00 90.12 90 ARG A CA 1
ATOM 709 C C . ARG A 1 90 ? 12.438 -3.620 -4.472 1.00 90.12 90 ARG A C 1
ATOM 711 O O . ARG A 1 90 ? 12.919 -4.403 -5.283 1.00 90.12 90 ARG A O 1
ATOM 718 N N . ASN A 1 91 ? 11.975 -4.005 -3.284 1.00 89.75 91 ASN A N 1
ATOM 719 C CA . ASN A 1 91 ? 12.056 -5.387 -2.801 1.00 89.75 91 ASN A CA 1
ATOM 720 C C . ASN A 1 91 ? 11.268 -6.372 -3.678 1.00 89.75 91 ASN A C 1
ATOM 722 O O . ASN A 1 91 ? 11.672 -7.522 -3.845 1.00 89.75 91 ASN A O 1
ATOM 726 N N . ALA A 1 92 ? 10.139 -5.934 -4.235 1.00 89.88 92 ALA A N 1
ATOM 727 C CA . ALA A 1 92 ? 9.314 -6.747 -5.118 1.00 89.88 92 ALA A CA 1
ATOM 728 C C . ALA A 1 92 ? 9.825 -6.801 -6.567 1.00 89.88 92 ALA A C 1
ATOM 730 O O . ALA A 1 92 ? 9.371 -7.661 -7.325 1.00 89.88 92 ALA A O 1
ATOM 731 N N . GLY A 1 93 ? 10.730 -5.898 -6.967 1.00 88.56 93 GLY A N 1
ATOM 732 C CA . GLY A 1 93 ? 11.072 -5.702 -8.377 1.00 88.56 93 GLY A CA 1
ATOM 733 C C . GLY A 1 93 ? 9.919 -5.092 -9.183 1.00 88.56 93 GLY A C 1
ATOM 734 O O . GLY A 1 93 ? 9.808 -5.355 -10.376 1.00 88.56 93 GLY A O 1
ATOM 735 N N . PHE A 1 94 ? 9.019 -4.356 -8.525 1.00 89.00 94 PHE A N 1
ATOM 736 C CA . PHE A 1 94 ? 7.791 -3.825 -9.110 1.00 89.00 94 PHE A CA 1
ATOM 737 C C . PHE A 1 94 ? 7.827 -2.301 -9.139 1.00 89.00 94 PHE A C 1
ATOM 739 O O . PHE A 1 94 ? 8.199 -1.663 -8.160 1.00 89.00 94 PHE A O 1
ATOM 746 N N . GLU A 1 95 ? 7.374 -1.715 -10.236 1.00 88.56 95 GLU A N 1
ATOM 747 C CA . GLU A 1 95 ? 7.072 -0.290 -10.331 1.00 88.56 95 GLU A CA 1
ATOM 748 C C . GLU A 1 95 ? 5.620 -0.164 -10.760 1.00 88.56 95 GLU A C 1
ATOM 750 O O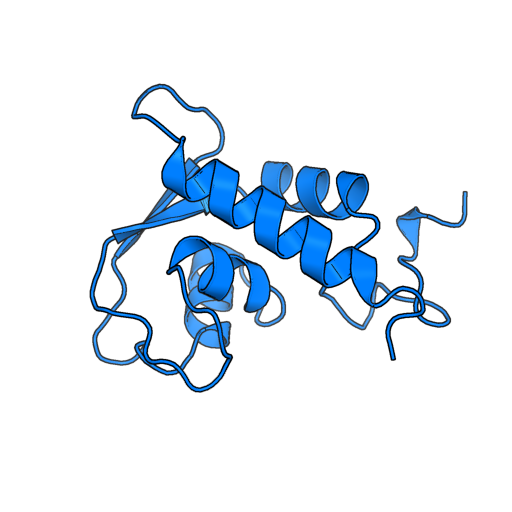 . GLU A 1 95 ? 5.198 -0.956 -11.591 1.00 88.56 95 GLU A O 1
ATOM 755 N N . SER A 1 96 ? 4.857 0.778 -10.212 1.00 82.50 96 SER A N 1
ATOM 756 C CA . SER A 1 96 ? 3.464 1.025 -10.610 1.00 82.50 96 SER A CA 1
ATOM 757 C C . SER A 1 96 ? 3.340 2.183 -11.601 1.00 82.50 96 SER A C 1
ATOM 759 O O . SER A 1 96 ? 2.442 2.171 -12.441 1.00 82.50 96 SER A O 1
ATOM 761 N N . VAL A 1 97 ? 4.274 3.138 -11.557 1.00 82.62 97 VAL A N 1
ATOM 762 C CA . VAL A 1 97 ? 4.299 4.308 -12.438 1.00 82.62 97 VAL A CA 1
ATOM 763 C C . VAL A 1 97 ? 4.835 3.909 -13.807 1.00 82.62 97 VAL A C 1
ATOM 765 O O . VAL A 1 97 ? 5.990 3.507 -13.944 1.00 82.62 97 VAL A O 1
ATOM 768 N N . SER A 1 98 ? 4.005 4.048 -14.839 1.00 77.12 98 SER A N 1
ATOM 769 C CA . SER A 1 98 ? 4.372 3.634 -16.201 1.00 77.12 98 SER A CA 1
ATOM 770 C C . SER A 1 98 ? 5.594 4.383 -16.743 1.00 77.12 98 SER A C 1
ATOM 772 O O . SER A 1 98 ? 6.446 3.757 -17.365 1.00 77.12 98 SER A O 1
ATOM 774 N N . ASP A 1 99 ? 5.729 5.674 -16.431 1.00 78.81 99 ASP A N 1
ATOM 775 C CA . ASP A 1 99 ? 6.862 6.517 -16.851 1.00 78.81 99 ASP A CA 1
ATOM 776 C C . ASP A 1 99 ? 8.199 6.101 -16.216 1.00 78.81 99 ASP A C 1
ATOM 778 O O . ASP A 1 99 ? 9.267 6.466 -16.703 1.00 78.81 99 ASP A O 1
ATOM 782 N N . TYR A 1 100 ? 8.157 5.330 -15.127 1.00 79.44 100 TYR A N 1
ATOM 783 C CA . TYR A 1 100 ? 9.342 4.794 -14.452 1.00 79.44 100 TYR A CA 1
ATOM 784 C C . TYR A 1 100 ? 9.625 3.343 -14.845 1.00 79.44 100 TYR A C 1
ATOM 786 O O . TYR A 1 100 ? 10.412 2.663 -14.183 1.00 79.44 100 TYR A O 1
ATOM 794 N N . ARG A 1 101 ? 9.010 2.862 -15.931 1.00 74.69 101 ARG A N 1
ATOM 795 C CA . ARG A 1 101 ? 9.327 1.575 -16.545 1.00 74.69 101 ARG A CA 1
ATOM 796 C C . ARG A 1 101 ? 9.944 1.788 -17.923 1.00 74.69 101 ARG A C 1
ATOM 798 O O . ARG A 1 101 ? 9.335 2.400 -18.793 1.00 74.69 101 ARG A O 1
ATOM 805 N N . GLU A 1 102 ? 11.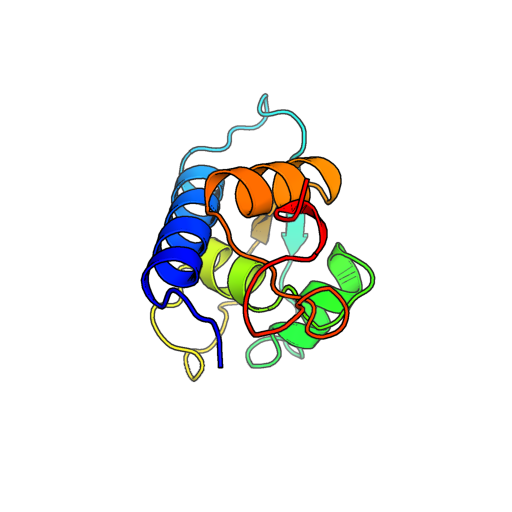100 1.184 -18.160 1.00 73.19 102 GLU A N 1
ATOM 806 C CA . GLU A 1 102 ? 11.703 1.076 -19.487 1.00 73.19 102 GLU A CA 1
ATOM 807 C C . GLU A 1 102 ? 11.688 -0.397 -19.902 1.00 73.19 102 GLU A C 1
ATOM 809 O O . GLU A 1 102 ? 12.079 -1.264 -19.132 1.00 73.19 102 GLU A O 1
ATOM 814 N N . ASN A 1 103 ? 11.155 -0.724 -21.084 1.00 70.25 103 ASN A N 1
ATOM 815 C CA . ASN A 1 103 ? 11.017 -2.113 -21.561 1.00 70.25 103 ASN A CA 1
ATOM 816 C C . ASN A 1 103 ? 10.313 -3.081 -20.578 1.00 70.25 103 ASN A C 1
ATOM 818 O O . ASN A 1 103 ? 10.534 -4.290 -20.616 1.00 70.25 103 ASN A O 1
ATOM 822 N N . GLY A 1 104 ? 9.440 -2.564 -19.705 1.00 64.69 104 GLY A N 1
ATOM 823 C CA . GLY A 1 104 ? 8.727 -3.367 -18.705 1.00 64.69 104 GLY A CA 1
ATOM 824 C C . GLY A 1 104 ? 9.550 -3.720 -17.463 1.00 64.69 104 GLY A C 1
ATOM 825 O O . GLY A 1 104 ? 9.110 -4.580 -16.700 1.00 64.69 104 GLY A O 1
ATOM 826 N N . VAL A 1 105 ? 10.703 -3.070 -17.257 1.00 68.94 105 VAL A N 1
ATOM 827 C CA . VAL A 1 105 ? 11.487 -3.120 -16.016 1.00 68.94 105 VAL A CA 1
ATOM 828 C C . VAL A 1 105 ? 11.561 -1.735 -15.364 1.00 68.94 105 VAL A C 1
ATOM 830 O O . VAL A 1 105 ? 11.546 -0.730 -16.076 1.00 68.94 105 VAL A O 1
ATOM 833 N N . PRO A 1 106 ? 11.632 -1.640 -14.027 1.00 77.06 106 PRO A N 1
ATOM 834 C CA . PRO A 1 106 ? 11.802 -0.357 -13.357 1.00 77.06 106 PRO A CA 1
ATOM 835 C C . PRO A 1 106 ? 13.117 0.331 -13.750 1.00 77.06 106 PRO A C 1
ATOM 837 O O . PRO A 1 106 ? 14.167 -0.311 -13.756 1.00 77.06 106 PRO A O 1
ATOM 840 N N . THR A 1 107 ? 13.094 1.639 -14.006 1.00 77.31 107 THR A N 1
ATOM 841 C CA . THR A 1 107 ? 14.282 2.412 -14.428 1.00 77.31 107 THR A CA 1
ATOM 842 C C . THR A 1 107 ? 15.396 2.420 -13.381 1.00 77.31 107 THR A C 1
ATOM 844 O O . THR A 1 107 ? 16.569 2.485 -13.724 1.00 77.31 107 THR A O 1
ATOM 847 N N . TRP A 1 108 ? 15.052 2.275 -12.100 1.00 72.12 108 TRP A N 1
ATOM 848 C CA . TRP A 1 108 ? 16.018 2.156 -11.004 1.00 72.12 108 TRP A CA 1
ATOM 849 C C . TRP A 1 108 ? 16.686 0.774 -10.894 1.00 72.12 108 TRP A C 1
ATOM 851 O O . TRP A 1 108 ? 17.553 0.600 -10.045 1.00 72.12 108 TRP A O 1
ATOM 861 N N . SER A 1 109 ? 16.271 -0.218 -11.691 1.00 64.50 109 SER A N 1
ATOM 862 C CA . SER A 1 109 ? 16.867 -1.565 -11.698 1.00 64.50 109 SER A CA 1
ATOM 863 C C . SER A 1 109 ? 17.958 -1.759 -12.759 1.00 64.50 109 SER A C 1
ATOM 865 O O . SER A 1 109 ? 18.514 -2.848 -12.856 1.00 64.50 109 SER A O 1
ATOM 867 N N . ILE A 1 110 ? 18.247 -0.722 -13.554 1.00 58.88 110 ILE A N 1
ATOM 868 C CA . ILE A 1 110 ? 19.153 -0.756 -14.718 1.00 58.88 110 ILE A CA 1
ATOM 869 C C . ILE A 1 110 ? 20.577 -0.263 -14.348 1.00 58.88 110 ILE A C 1
ATOM 871 O O . ILE A 1 110 ? 21.342 0.112 -15.229 1.00 58.88 110 ILE A O 1
ATOM 875 N N . ASP A 1 111 ? 20.942 -0.262 -13.061 1.00 46.38 111 ASP A N 1
ATOM 876 C CA . ASP A 1 111 ? 22.306 0.065 -12.590 1.00 46.38 111 ASP A CA 1
ATOM 877 C C . ASP A 1 111 ? 23.205 -1.182 -12.483 1.00 46.38 111 ASP A C 1
ATOM 879 O O . ASP A 1 111 ? 22.754 -2.197 -11.896 1.00 46.38 111 ASP A O 1
#

Foldseek 3Di:
DAPDPQLLVQLLVVLLVCLVPDDPPDPQKDKDFADPVCFLQLQVVCCVQPVGSQCSSSSCSQQVHPDNRGTRDRGIGIGGHPVVSVVSSVVSQHDRDPVQDDPNGGVVVPD

pLDDT: mean 87.81, std 11.61, range [42.91, 97.5]

Radius of gyration: 13.55 Å; chains: 1; bounding box: 41×25×39 Å

Secondary structure (DSSP, 8-state):
--S-HHHHHHHHHHHHHHHHH--TT-TTEEEEEPPGGGTT-HHHHHHHHHSSSTTHHHHHHHHT-SSTTS---SSEEEEE-HHHHHHHHHHHT----GGGEETTEEGGG--